Protein AF-A0AAD6N5I2-F1 (afdb_monomer)

Organism: Penicillium canescens (NCBI:txid5083)

Mean predicted aligned error: 3.68 Å

Solvent-accessible surface area (backbone atoms only — not comparable to full-atom values): 4328 Å² total; per-residue (Å²): 97,76,56,96,92,37,84,46,92,74,84,70,84,57,68,68,56,84,66,35,75,48,81,88,46,79,76,63,85,58,47,53,61,85,85,60,50,52,38,50,76,64,54,61,53,53,28,49,51,38,52,37,37,75,73,63,51,74,92,66,72,76,85,35,75,137

Sequence (66 aa):
MIDNGRAIIIDFGSCRKLGESLEDVGRTYEWYDEKVKHSFFENDLAALEEIRVWLGYGEETFQFVE

Radius of gyration: 13.06 Å; Cα contacts (8 Å, |Δi|>4): 61; chains: 1; bounding box: 27×29×31 Å

Secondary structure (DSSP, 8-state):
-EETTEE----GGG---TT-B-TTS---TTSS-TT--B--HHHHHHHHHHHHHHTT-SSPPPS---

pLDDT: mean 92.16, std 5.8, range [61.5, 98.0]

Structure (mmCIF, N/CA/C/O backbone):
data_AF-A0A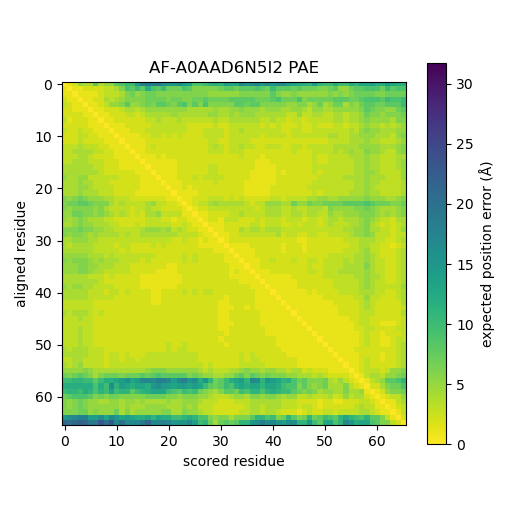AD6N5I2-F1
#
_entry.id   AF-A0AAD6N5I2-F1
#
loop_
_atom_site.group_PDB
_atom_site.id
_atom_site.type_symbol
_atom_site.label_atom_id
_atom_site.label_alt_id
_atom_site.label_comp_id
_atom_site.label_asym_id
_atom_site.label_entity_id
_atom_site.label_seq_id
_atom_site.pdbx_PDB_ins_code
_atom_site.Cartn_x
_atom_site.Cartn_y
_atom_site.Cartn_z
_atom_site.occupancy
_atom_sit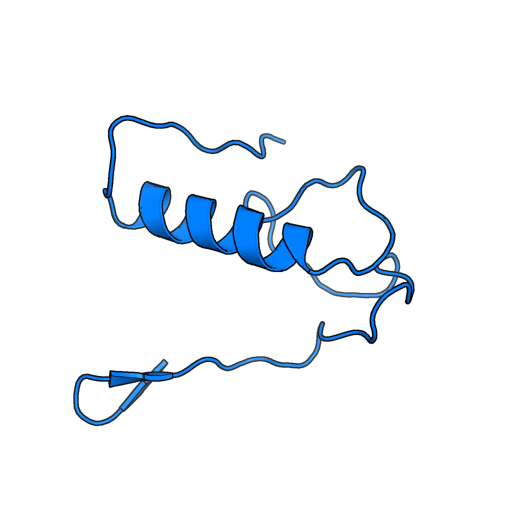e.B_iso_or_equiv
_atom_site.auth_seq_id
_atom_site.auth_comp_id
_atom_site.auth_asym_id
_atom_site.auth_atom_id
_atom_site.pdbx_PDB_model_num
ATOM 1 N N . MET A 1 1 ? -9.481 -4.557 7.148 1.00 76.44 1 MET A N 1
ATOM 2 C CA . MET A 1 1 ? -10.469 -5.411 7.854 1.00 76.44 1 MET A CA 1
ATOM 3 C C . MET A 1 1 ? -10.318 -5.179 9.351 1.00 76.44 1 MET A C 1
ATOM 5 O O . MET A 1 1 ? -9.200 -4.930 9.785 1.00 76.44 1 MET A O 1
ATOM 9 N N . ILE A 1 2 ? -11.406 -5.203 10.123 1.00 88.56 2 ILE A N 1
ATOM 10 C CA . ILE A 1 2 ? -11.351 -5.064 11.587 1.00 88.56 2 ILE A CA 1
ATOM 11 C C . ILE A 1 2 ? -11.854 -6.371 12.194 1.00 88.56 2 ILE A C 1
ATOM 13 O O . ILE A 1 2 ? -12.935 -6.826 11.831 1.00 88.56 2 ILE A O 1
ATOM 17 N N . ASP A 1 3 ? -11.084 -6.949 13.111 1.00 94.19 3 ASP A N 1
ATOM 18 C CA . ASP A 1 3 ? -11.505 -8.087 13.932 1.00 94.19 3 ASP A CA 1
ATOM 19 C C . ASP A 1 3 ? -11.311 -7.737 15.406 1.00 94.19 3 ASP A C 1
ATOM 21 O O . ASP A 1 3 ? -10.243 -7.275 15.805 1.00 94.19 3 ASP A O 1
ATOM 25 N N . ASN A 1 4 ? -12.354 -7.915 16.218 1.00 94.31 4 ASN A N 1
ATOM 26 C CA . ASN A 1 4 ? -12.325 -7.632 17.658 1.00 94.31 4 ASN A CA 1
ATOM 27 C C . ASN A 1 4 ? -11.738 -6.249 18.021 1.00 94.31 4 ASN A C 1
ATOM 29 O O . ASN A 1 4 ? -10.972 -6.106 18.975 1.00 94.31 4 ASN A O 1
ATOM 33 N N . GLY A 1 5 ? -12.071 -5.221 17.231 1.00 94.12 5 GLY A N 1
ATOM 34 C CA . GLY A 1 5 ? -11.585 -3.850 17.430 1.00 94.12 5 GLY A CA 1
ATOM 35 C C . GLY A 1 5 ? -10.113 -3.629 17.063 1.00 94.12 5 GLY A C 1
ATOM 36 O O . GLY A 1 5 ? -9.571 -2.567 17.357 1.00 94.12 5 GLY A O 1
ATOM 37 N N . ARG A 1 6 ? -9.455 -4.602 16.423 1.00 94.25 6 ARG A N 1
ATOM 38 C CA . ARG A 1 6 ? -8.077 -4.490 15.934 1.00 94.25 6 ARG A CA 1
ATOM 39 C C . ARG A 1 6 ? -8.051 -4.421 14.416 1.00 94.25 6 ARG A C 1
ATOM 41 O O . ARG A 1 6 ? -8.739 -5.183 13.736 1.00 94.25 6 ARG A O 1
ATOM 48 N N . ALA A 1 7 ? -7.234 -3.514 13.891 1.00 91.31 7 ALA A N 1
ATOM 49 C CA . ALA A 1 7 ? -6.946 -3.470 12.468 1.00 91.31 7 ALA A CA 1
ATOM 50 C C . ALA A 1 7 ? -6.127 -4.705 12.067 1.00 91.31 7 ALA A C 1
ATOM 52 O O . ALA A 1 7 ? -5.155 -5.060 12.735 1.00 91.31 7 ALA A O 1
ATOM 53 N N . ILE A 1 8 ? -6.532 -5.345 10.972 1.00 95.19 8 ILE A N 1
ATOM 54 C CA . ILE A 1 8 ? -5.818 -6.459 10.349 1.00 95.19 8 ILE A CA 1
ATOM 55 C C . ILE A 1 8 ? -5.378 -6.031 8.949 1.00 95.19 8 ILE A C 1
ATOM 57 O O . ILE A 1 8 ? -6.200 -5.549 8.159 1.00 95.19 8 ILE A O 1
ATOM 61 N N . ILE A 1 9 ? -4.093 -6.252 8.658 1.00 93.25 9 ILE A N 1
ATOM 62 C CA . ILE A 1 9 ? -3.502 -6.118 7.322 1.00 93.25 9 ILE A CA 1
ATOM 63 C C . ILE A 1 9 ? -3.954 -7.309 6.474 1.00 93.25 9 ILE A C 1
ATOM 65 O O . ILE A 1 9 ? -3.838 -8.461 6.895 1.00 93.25 9 ILE A O 1
ATOM 69 N N . ILE A 1 10 ? -4.499 -7.023 5.296 1.00 94.88 10 ILE A N 1
ATOM 70 C CA . ILE A 1 10 ? -5.049 -8.002 4.354 1.00 94.88 10 ILE A CA 1
ATOM 71 C C . ILE A 1 10 ? -4.544 -7.698 2.939 1.00 94.88 10 ILE A C 1
ATOM 73 O O . ILE A 1 10 ? -3.850 -6.709 2.743 1.00 94.88 10 ILE A O 1
ATOM 77 N N . ASP A 1 11 ? -4.949 -8.529 1.974 1.00 92.94 11 ASP A N 1
ATOM 78 C CA . ASP A 1 11 ? -4.683 -8.342 0.541 1.00 92.94 11 ASP A CA 1
ATOM 79 C C . ASP A 1 11 ? -3.188 -8.335 0.166 1.00 92.94 11 ASP A C 1
ATOM 81 O O . ASP A 1 11 ? -2.631 -7.376 -0.355 1.00 92.94 11 ASP A O 1
ATOM 85 N N . PHE A 1 12 ? -2.520 -9.462 0.429 1.00 94.25 12 PHE A N 1
ATOM 86 C CA . PHE A 1 12 ? -1.084 -9.656 0.180 1.00 94.25 12 PHE A CA 1
ATOM 87 C C . PHE A 1 12 ? -0.739 -9.962 -1.295 1.00 94.25 12 PHE A C 1
ATOM 89 O O . PHE A 1 12 ? 0.366 -10.421 -1.588 1.00 94.25 12 PHE A O 1
ATOM 96 N N . GLY A 1 13 ? -1.667 -9.766 -2.240 1.00 93.62 13 GLY A N 1
ATOM 97 C CA . GLY A 1 13 ? -1.477 -10.142 -3.650 1.00 93.62 13 GLY A CA 1
ATOM 98 C C . GLY A 1 13 ? -0.381 -9.345 -4.371 1.00 93.62 13 GLY A C 1
ATOM 99 O O . GLY A 1 13 ? 0.266 -9.858 -5.287 1.00 93.62 13 GLY A O 1
ATOM 100 N N . SER A 1 14 ? -0.138 -8.110 -3.931 1.00 94.06 14 SER A N 1
ATOM 101 C CA . SER A 1 14 ? 0.895 -7.214 -4.461 1.00 94.06 14 SER A CA 1
ATOM 102 C C . SER A 1 14 ? 2.231 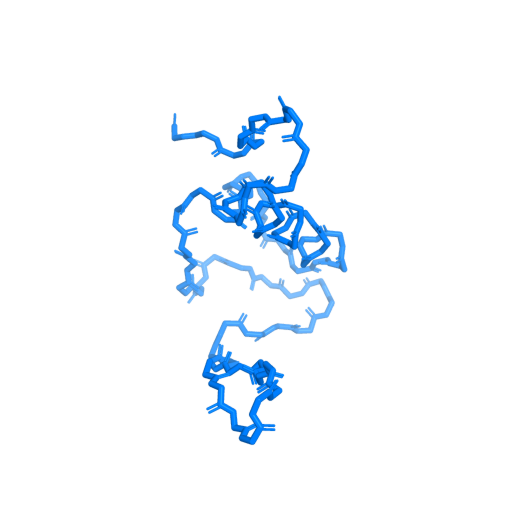-7.309 -3.718 1.00 94.06 14 SER A C 1
ATOM 104 O O . SER A 1 14 ? 3.193 -6.661 -4.128 1.00 94.06 14 SER A O 1
ATOM 106 N N . CYS A 1 15 ? 2.337 -8.125 -2.661 1.00 95.12 15 CYS A N 1
ATOM 107 C CA . CYS A 1 15 ? 3.589 -8.270 -1.926 1.00 95.12 15 CYS A CA 1
ATOM 108 C C . CYS A 1 15 ? 4.699 -8.829 -2.822 1.00 95.12 15 CYS A C 1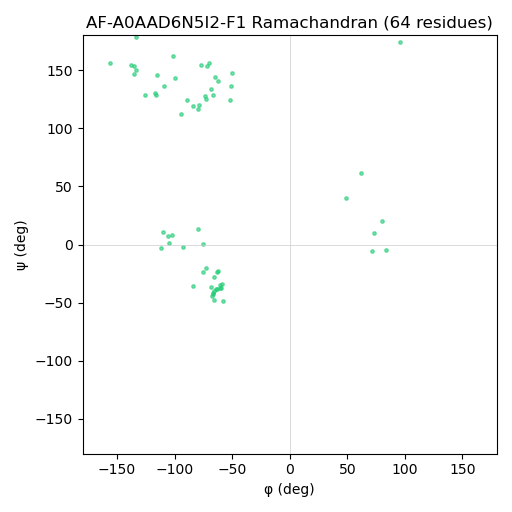
ATOM 110 O O . CYS A 1 15 ? 4.493 -9.729 -3.647 1.00 95.12 15 CYS A O 1
ATOM 112 N N . ARG A 1 16 ? 5.899 -8.290 -2.629 1.00 96.62 16 ARG A N 1
ATOM 113 C CA . ARG A 1 16 ? 7.112 -8.633 -3.368 1.00 96.62 16 ARG A CA 1
ATOM 114 C C . ARG A 1 16 ? 8.286 -8.728 -2.406 1.00 96.62 16 ARG A C 1
ATOM 116 O O . ARG A 1 16 ? 8.261 -8.139 -1.326 1.00 96.62 16 ARG A O 1
ATOM 123 N N . LYS A 1 17 ? 9.304 -9.509 -2.766 1.00 97.31 17 LYS A N 1
ATOM 124 C CA . LYS A 1 17 ? 10.567 -9.493 -2.017 1.00 97.31 17 LYS A CA 1
ATOM 125 C C . LYS A 1 17 ? 11.278 -8.168 -2.259 1.00 97.31 17 LYS A C 1
ATOM 127 O O . LYS A 1 17 ? 11.119 -7.552 -3.309 1.00 97.31 17 LYS A O 1
ATOM 132 N N . LEU A 1 18 ? 12.134 -7.784 -1.317 1.00 97.44 18 LEU A N 1
ATOM 133 C CA . LEU A 1 18 ? 12.988 -6.610 -1.462 1.00 97.44 18 LEU A CA 1
ATOM 134 C C . LEU A 1 18 ? 13.765 -6.660 -2.790 1.00 97.44 18 LEU A C 1
ATOM 136 O O . LEU A 1 18 ? 14.471 -7.632 -3.064 1.00 97.44 18 LEU A O 1
ATOM 140 N N . GLY A 1 19 ? 13.627 -5.610 -3.597 1.00 97.81 19 GLY A N 1
ATOM 141 C CA . GLY A 1 19 ? 14.249 -5.464 -4.911 1.00 97.81 19 GLY A CA 1
ATOM 142 C C . GLY A 1 19 ? 13.505 -6.122 -6.080 1.00 97.81 19 GLY A C 1
ATOM 143 O O . GLY A 1 19 ? 13.934 -5.944 -7.217 1.00 97.81 19 GLY A O 1
ATOM 144 N N . GLU A 1 20 ? 12.413 -6.862 -5.860 1.00 98.00 20 GLU A N 1
ATOM 145 C CA . GLU A 1 20 ? 11.600 -7.405 -6.960 1.00 98.00 20 GLU A CA 1
ATOM 146 C C . GLU A 1 20 ? 10.804 -6.302 -7.677 1.00 98.00 20 GLU A C 1
ATOM 148 O O . GLU A 1 20 ? 10.492 -5.258 -7.099 1.00 98.00 20 GLU A O 1
ATOM 153 N N . SER A 1 21 ? 10.483 -6.542 -8.953 1.00 96.88 21 SER A N 1
ATOM 154 C CA . SER A 1 21 ? 9.743 -5.600 -9.801 1.00 96.88 21 SER A CA 1
ATOM 155 C C . SER A 1 21 ? 8.312 -5.370 -9.304 1.00 96.88 21 SER A C 1
ATOM 157 O O . SER A 1 21 ? 7.649 -6.292 -8.825 1.00 96.88 21 SER A O 1
ATOM 159 N N . LEU A 1 22 ? 7.842 -4.130 -9.465 1.00 96.12 22 LEU A N 1
ATOM 160 C CA . LEU A 1 22 ? 6.476 -3.680 -9.183 1.00 96.12 22 LEU A CA 1
ATOM 161 C C . LEU A 1 22 ? 5.681 -3.336 -10.458 1.00 96.12 22 LEU A C 1
ATOM 163 O O . LEU A 1 22 ? 4.623 -2.715 -10.381 1.00 96.12 22 LEU A O 1
ATOM 167 N N . GLU A 1 23 ? 6.187 -3.673 -11.643 1.00 93.25 23 GLU A N 1
ATOM 168 C CA . GLU A 1 23 ? 5.518 -3.321 -12.905 1.00 93.25 23 GLU A CA 1
ATOM 169 C C . GLU A 1 23 ? 4.289 -4.189 -13.206 1.00 93.25 23 GLU A C 1
ATOM 171 O O . GLU A 1 23 ? 3.397 -3.751 -13.928 1.00 93.25 23 GLU A O 1
ATOM 176 N N . ASP A 1 24 ? 4.222 -5.397 -12.642 1.00 91.75 24 ASP A N 1
ATOM 177 C CA . ASP A 1 24 ? 3.164 -6.382 -12.891 1.00 91.75 24 ASP A CA 1
ATOM 178 C C . ASP A 1 24 ? 2.159 -6.528 -11.734 1.00 91.75 24 ASP A C 1
ATOM 180 O O . ASP A 1 24 ? 1.302 -7.415 -11.758 1.00 91.75 24 ASP A O 1
ATOM 184 N N . VAL A 1 25 ? 2.247 -5.665 -10.716 1.00 92.75 25 VAL A N 1
ATOM 185 C CA . VAL A 1 25 ? 1.348 -5.671 -9.554 1.00 92.75 25 VAL A CA 1
ATOM 186 C C . VAL A 1 25 ? 0.248 -4.628 -9.668 1.00 92.75 25 VAL A C 1
ATOM 188 O O . VAL A 1 25 ? 0.474 -3.495 -10.093 1.00 92.75 25 VAL A O 1
ATOM 191 N N . GLY A 1 26 ? -0.942 -4.991 -9.189 1.00 90.38 26 GLY A N 1
ATOM 192 C CA . GLY A 1 26 ? -1.984 -4.016 -8.887 1.00 90.38 26 GLY A CA 1
ATOM 193 C C . GLY A 1 26 ? -1.557 -3.126 -7.720 1.00 90.38 26 GLY A C 1
ATOM 194 O O . GLY A 1 26 ? -1.140 -3.630 -6.675 1.00 90.38 26 GLY A O 1
ATOM 195 N N . ARG A 1 27 ? -1.655 -1.808 -7.907 1.00 92.12 27 ARG A N 1
ATOM 196 C CA . ARG A 1 27 ? -1.402 -0.781 -6.887 1.00 92.12 27 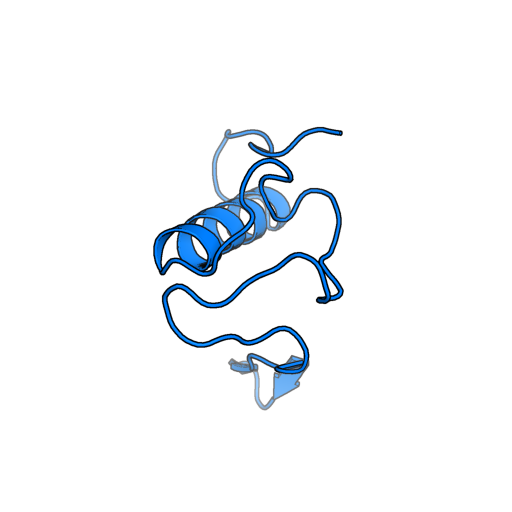ARG A CA 1
ATOM 197 C C . ARG A 1 27 ? -2.514 0.259 -6.947 1.00 92.12 27 ARG A C 1
ATOM 199 O O . ARG A 1 27 ? -3.050 0.525 -8.020 1.00 92.12 27 ARG A O 1
ATOM 206 N N . THR A 1 28 ? -2.872 0.818 -5.799 1.00 90.94 28 THR A N 1
ATOM 207 C CA . THR A 1 28 ? -3.949 1.808 -5.694 1.00 90.94 28 THR A CA 1
ATOM 208 C C . THR A 1 28 ? -3.376 3.206 -5.903 1.00 90.94 28 THR A C 1
ATOM 210 O O . THR A 1 28 ? -2.452 3.579 -5.188 1.00 90.94 28 THR A O 1
ATOM 213 N N . TYR A 1 29 ? -3.911 3.972 -6.859 1.00 88.31 29 TYR A N 1
ATOM 214 C CA . TYR A 1 29 ? -3.530 5.375 -7.092 1.00 88.31 29 TYR A CA 1
ATOM 215 C C . TYR A 1 29 ? -3.572 6.201 -5.802 1.00 88.31 29 TYR A C 1
ATOM 217 O O . TYR A 1 29 ? -4.397 5.914 -4.942 1.00 88.31 29 TYR A O 1
ATOM 225 N N . GLU A 1 30 ? -2.690 7.198 -5.678 1.00 87.62 30 GLU A N 1
ATOM 226 C CA . GLU A 1 30 ? -2.507 8.057 -4.485 1.00 87.62 30 GLU A CA 1
ATOM 227 C C . GLU A 1 30 ? -1.857 7.369 -3.265 1.00 87.62 30 GLU A C 1
ATOM 229 O O . GLU A 1 30 ? -1.510 8.035 -2.297 1.00 87.62 30 GLU A O 1
ATOM 234 N N . TRP A 1 31 ? -1.611 6.053 -3.309 1.00 92.38 31 TRP A N 1
ATOM 235 C CA . TRP A 1 31 ? -0.965 5.305 -2.213 1.00 92.38 31 TRP A CA 1
ATOM 236 C C . TRP A 1 31 ? 0.493 4.922 -2.491 1.00 92.38 31 TRP A C 1
ATOM 238 O O . TRP A 1 31 ? 1.115 4.229 -1.687 1.00 92.38 31 TRP A O 1
ATOM 248 N N . TYR A 1 32 ? 1.039 5.311 -3.645 1.00 93.50 32 TYR A N 1
ATOM 249 C CA . TYR A 1 32 ? 2.412 4.993 -4.037 1.00 93.50 32 TYR A CA 1
ATOM 250 C C . TYR A 1 32 ? 2.974 5.995 -5.056 1.00 93.50 32 TYR A C 1
ATOM 252 O O . TYR A 1 32 ? 2.228 6.593 -5.828 1.00 93.50 32 TYR A O 1
ATOM 260 N N . ASP A 1 33 ? 4.304 6.108 -5.121 1.00 93.06 33 ASP A N 1
ATOM 261 C CA . ASP A 1 33 ? 4.999 6.833 -6.192 1.00 93.06 33 ASP A CA 1
ATOM 262 C C . ASP A 1 33 ? 5.095 5.967 -7.458 1.00 93.06 33 ASP A C 1
ATOM 264 O O . ASP A 1 33 ? 5.774 4.933 -7.484 1.00 93.06 33 ASP A O 1
ATOM 268 N N . GLU A 1 34 ? 4.467 6.412 -8.546 1.00 91.50 34 GLU A N 1
ATOM 269 C CA . GLU A 1 34 ? 4.482 5.703 -9.827 1.00 91.50 34 GLU A CA 1
ATOM 270 C C . GLU A 1 34 ? 5.871 5.552 -10.449 1.00 91.50 34 GLU A C 1
ATOM 272 O O . GLU A 1 34 ? 6.103 4.639 -11.256 1.00 91.50 34 GLU A O 1
ATOM 277 N N . LYS A 1 35 ? 6.818 6.416 -10.072 1.00 91.94 35 LYS A N 1
ATOM 278 C CA . LYS A 1 35 ? 8.210 6.351 -10.529 1.00 91.94 35 LYS A CA 1
ATOM 279 C C . LYS A 1 35 ? 8.961 5.192 -9.883 1.00 91.94 35 LYS A C 1
ATOM 281 O O . LYS A 1 35 ? 9.959 4.735 -10.443 1.00 91.94 35 LYS A O 1
ATOM 286 N N . VAL A 1 36 ? 8.477 4.668 -8.757 1.00 93.50 36 VAL A N 1
ATOM 287 C CA . VAL A 1 36 ? 9.063 3.499 -8.103 1.00 93.50 36 VAL A CA 1
ATOM 288 C C . VAL A 1 36 ? 8.634 2.224 -8.827 1.00 93.50 36 VAL A C 1
ATOM 290 O O . VAL A 1 36 ? 7.448 1.891 -8.933 1.00 93.50 36 VAL A O 1
ATOM 293 N N . LYS A 1 37 ? 9.636 1.489 -9.318 1.00 96.06 37 LYS A N 1
ATOM 294 C CA . LYS A 1 37 ? 9.464 0.242 -10.083 1.00 96.06 37 LYS A CA 1
ATOM 295 C C . LYS A 1 37 ? 9.950 -1.015 -9.362 1.00 96.06 37 LYS A C 1
ATOM 297 O O . LYS A 1 37 ? 9.786 -2.104 -9.896 1.00 96.06 37 LYS A O 1
ATOM 302 N N . HIS A 1 38 ? 10.529 -0.883 -8.171 1.00 97.62 38 HIS A N 1
ATOM 303 C CA . HIS A 1 38 ? 11.048 -2.009 -7.393 1.00 97.62 38 HIS A CA 1
ATOM 304 C C . HIS A 1 38 ? 10.598 -1.900 -5.942 1.00 97.62 38 HIS A C 1
ATOM 306 O O . HIS A 1 38 ? 10.418 -0.792 -5.445 1.00 97.62 38 HIS A O 1
ATOM 312 N N . SER A 1 39 ? 10.434 -3.043 -5.283 1.00 97.44 39 SER A N 1
ATOM 313 C CA . SER A 1 39 ? 10.028 -3.111 -3.881 1.00 97.44 39 SER A CA 1
ATOM 314 C C . SER A 1 39 ? 11.155 -2.679 -2.945 1.00 97.44 39 SER A C 1
ATOM 316 O O . SER A 1 39 ? 12.247 -3.253 -2.962 1.00 97.44 39 SER A O 1
ATOM 318 N N . PHE A 1 40 ? 10.855 -1.707 -2.091 1.00 97.06 40 PHE A N 1
ATOM 319 C CA . PHE A 1 40 ? 11.692 -1.232 -0.996 1.00 97.06 40 PHE A CA 1
ATOM 320 C C . PHE A 1 40 ? 10.860 -1.051 0.276 1.00 97.06 40 PHE A C 1
ATOM 322 O O . PHE A 1 40 ? 9.661 -0.786 0.200 1.00 97.06 40 PHE A O 1
ATOM 329 N N . PHE A 1 41 ? 11.493 -1.153 1.449 1.00 96.69 41 PHE A N 1
ATOM 330 C CA . PHE A 1 41 ? 10.810 -0.953 2.736 1.00 96.69 41 PHE A CA 1
ATOM 331 C C . PHE A 1 41 ? 10.182 0.443 2.839 1.00 96.69 41 PHE A C 1
ATOM 333 O O . PHE A 1 41 ? 9.113 0.622 3.416 1.00 96.69 41 PHE A O 1
ATOM 340 N N . GLU A 1 42 ? 10.837 1.434 2.242 1.00 97.19 42 GLU A N 1
ATOM 341 C CA . GLU A 1 42 ? 10.411 2.827 2.214 1.00 97.19 42 GLU A CA 1
ATOM 342 C C . GLU A 1 42 ? 9.082 3.016 1.473 1.00 97.19 42 GLU A C 1
ATOM 344 O O . GLU A 1 42 ? 8.369 3.976 1.751 1.00 97.19 42 GLU A O 1
ATOM 349 N N . ASN A 1 43 ? 8.716 2.106 0.563 1.00 95.12 43 ASN A N 1
ATOM 350 C CA . ASN A 1 43 ? 7.445 2.189 -0.155 1.00 95.12 43 ASN A CA 1
ATOM 351 C C . ASN A 1 43 ? 6.262 1.976 0.791 1.00 95.12 43 ASN A C 1
ATOM 353 O O . ASN A 1 43 ? 5.312 2.754 0.759 1.00 95.12 43 ASN A O 1
ATOM 357 N N . ASP A 1 44 ? 6.358 0.978 1.671 1.00 95.38 44 ASP A N 1
ATOM 358 C CA . ASP A 1 44 ? 5.315 0.678 2.654 1.00 95.38 44 ASP A CA 1
ATOM 359 C C . ASP A 1 44 ? 5.207 1.785 3.710 1.00 95.38 44 ASP A C 1
ATOM 361 O O . ASP A 1 44 ? 4.109 2.131 4.142 1.00 95.38 44 ASP A O 1
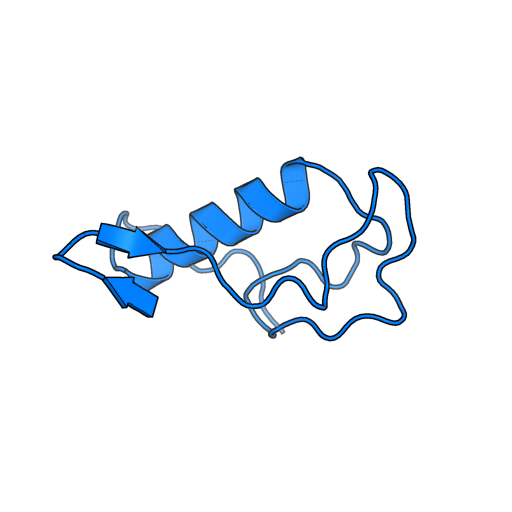ATOM 365 N N . LEU A 1 45 ? 6.342 2.371 4.113 1.00 96.06 45 LEU A N 1
ATOM 366 C CA . LEU A 1 45 ? 6.355 3.494 5.054 1.00 96.06 45 LEU A CA 1
ATOM 367 C C . LEU A 1 45 ? 5.724 4.749 4.449 1.00 96.06 45 LEU A C 1
ATOM 369 O O . LEU A 1 45 ? 4.952 5.419 5.126 1.00 96.06 45 LEU A O 1
ATOM 373 N N . ALA A 1 46 ? 6.004 5.052 3.181 1.00 95.25 46 ALA A N 1
ATOM 374 C CA . ALA A 1 46 ? 5.390 6.196 2.521 1.00 95.25 46 ALA A CA 1
ATOM 375 C C . ALA A 1 46 ? 3.877 5.995 2.338 1.00 95.25 46 ALA A C 1
ATOM 377 O O . ALA A 1 46 ? 3.102 6.887 2.669 1.00 95.25 46 ALA A O 1
ATOM 378 N N . ALA A 1 47 ? 3.445 4.795 1.934 1.00 94.88 47 ALA A N 1
ATOM 379 C CA . ALA A 1 47 ? 2.026 4.447 1.880 1.00 94.88 47 ALA A CA 1
ATOM 380 C C . ALA A 1 47 ? 1.349 4.548 3.261 1.00 94.88 47 ALA A C 1
ATOM 382 O O . ALA A 1 47 ? 0.208 4.993 3.362 1.00 94.88 47 ALA A O 1
ATOM 383 N N . LEU A 1 48 ? 2.042 4.173 4.345 1.00 94.00 48 LEU A N 1
ATOM 384 C CA . LEU A 1 48 ? 1.530 4.334 5.707 1.00 94.00 48 LEU A CA 1
ATOM 385 C C . LEU A 1 48 ? 1.318 5.807 6.07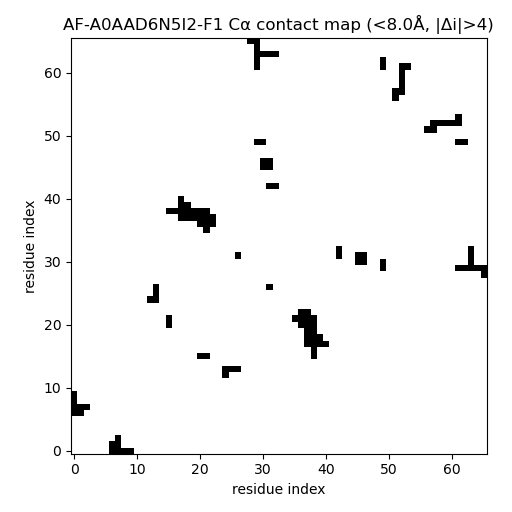5 1.00 94.00 48 LEU A C 1
ATOM 387 O O . LEU A 1 48 ? 0.324 6.118 6.731 1.00 94.00 48 LEU A O 1
ATOM 391 N N . GLU A 1 49 ? 2.203 6.711 5.656 1.00 94.25 49 GLU A N 1
ATOM 392 C CA . GLU A 1 49 ? 1.995 8.147 5.866 1.00 94.25 49 GLU A CA 1
ATOM 393 C C . GLU A 1 49 ? 0.766 8.657 5.099 1.00 94.25 49 GLU A C 1
ATOM 395 O O . GLU A 1 49 ? -0.041 9.379 5.683 1.00 94.25 49 GLU A O 1
ATOM 400 N N . GLU A 1 50 ? 0.515 8.178 3.876 1.00 94.12 50 GLU A N 1
ATOM 401 C CA . GLU A 1 50 ? -0.745 8.477 3.172 1.00 94.12 50 GLU A CA 1
ATOM 402 C C . GLU A 1 50 ? -1.973 7.973 3.952 1.00 94.12 50 GLU A C 1
ATOM 404 O O . GLU A 1 50 ? -3.005 8.646 3.999 1.00 94.12 50 GLU A O 1
ATOM 409 N N . ILE A 1 51 ? -1.868 6.828 4.652 1.00 92.62 51 ILE A N 1
ATOM 410 C CA . ILE A 1 51 ? -2.985 6.290 5.466 1.00 92.62 51 ILE A CA 1
ATOM 411 C C . ILE A 1 51 ? -3.257 7.241 6.624 1.00 92.62 51 ILE A C 1
ATOM 413 O O . ILE A 1 51 ? -4.413 7.482 6.977 1.00 92.62 51 ILE A O 1
ATOM 417 N N . ARG A 1 52 ? -2.199 7.788 7.223 1.00 93.19 52 ARG A N 1
ATOM 418 C CA . ARG A 1 52 ? -2.305 8.731 8.336 1.00 93.19 52 ARG A CA 1
ATOM 419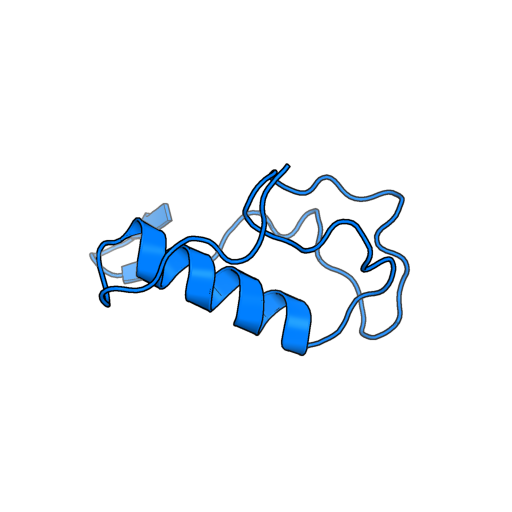 C C . ARG A 1 52 ? -2.964 10.028 7.880 1.00 93.19 52 ARG A C 1
ATOM 421 O O . ARG A 1 52 ? -3.936 10.432 8.519 1.00 93.19 52 ARG A O 1
ATOM 428 N N . VAL A 1 53 ? -2.520 10.599 6.760 1.00 92.94 53 VAL A N 1
ATOM 429 C CA . VAL A 1 53 ? -3.129 11.796 6.158 1.00 92.94 53 VAL A CA 1
ATOM 430 C C . VAL A 1 53 ? -4.606 11.553 5.841 1.00 92.94 53 VAL A C 1
ATOM 432 O O . VAL A 1 53 ? -5.464 12.328 6.263 1.00 92.94 53 VAL A O 1
ATOM 435 N N . TRP A 1 54 ? -4.938 10.433 5.192 1.00 92.31 54 TRP A N 1
ATOM 436 C CA . TRP A 1 54 ? -6.321 10.077 4.857 1.00 92.31 54 TRP A CA 1
ATOM 437 C C . TRP A 1 54 ? -7.227 9.926 6.089 1.00 92.31 54 TRP A C 1
ATOM 439 O O . TRP A 1 54 ? -8.390 10.331 6.071 1.00 92.31 54 TRP A O 1
ATOM 449 N N . LEU A 1 55 ? -6.696 9.384 7.188 1.00 92.81 55 LEU A N 1
ATOM 450 C CA . LEU A 1 55 ? -7.400 9.275 8.470 1.00 92.81 55 LEU A CA 1
ATOM 451 C C . LEU A 1 55 ? -7.491 10.612 9.236 1.00 92.81 55 LEU A C 1
ATOM 453 O O . LEU A 1 55 ? -8.067 10.644 10.326 1.00 92.81 55 LEU A O 1
ATOM 457 N N . GLY A 1 56 ? -6.949 11.706 8.689 1.00 92.94 56 GLY A N 1
ATOM 458 C CA . GLY A 1 56 ? -6.967 13.037 9.296 1.00 92.94 56 GLY A CA 1
ATOM 459 C C . GLY A 1 56 ? -5.908 13.240 10.380 1.00 92.94 56 GLY A C 1
ATOM 460 O O . GLY A 1 56 ? -6.061 14.115 11.234 1.00 92.94 56 GLY A O 1
ATOM 461 N N . TYR A 1 57 ? -4.850 12.425 10.391 1.00 89.38 57 TYR A N 1
ATOM 462 C CA . TYR A 1 57 ? -3.688 12.672 11.237 1.00 89.38 57 TYR A CA 1
ATOM 463 C C . TYR A 1 57 ? -2.737 13.647 10.536 1.00 89.38 57 TYR A C 1
ATOM 465 O O . TYR A 1 57 ? -2.184 13.320 9.494 1.00 89.38 57 TYR A O 1
ATOM 473 N N . GLY A 1 58 ? -2.498 14.802 11.161 1.00 80.88 58 GLY A N 1
ATOM 474 C CA . GLY A 1 58 ? -1.578 15.829 10.657 1.00 80.88 58 GLY A CA 1
ATOM 475 C C . GLY A 1 58 ? -2.269 16.936 9.851 1.00 80.88 58 GLY A C 1
ATOM 476 O O . GLY A 1 58 ? -3.471 16.889 9.610 1.00 80.88 58 GLY A O 1
ATOM 477 N N . GLU A 1 59 ? -1.497 17.958 9.475 1.00 80.19 59 GLU A N 1
ATOM 478 C CA . GLU A 1 59 ? -1.916 19.040 8.558 1.00 80.19 59 GLU A CA 1
ATOM 479 C C . GLU A 1 59 ? -1.349 18.836 7.138 1.00 80.19 59 GLU A C 1
ATOM 481 O O . GLU A 1 59 ? -1.415 19.722 6.287 1.00 80.19 59 GLU A O 1
ATOM 486 N N . GLU A 1 60 ? -0.739 17.677 6.899 1.00 85.69 60 GLU A N 1
ATOM 487 C CA . GLU A 1 60 ? -0.055 17.329 5.659 1.00 85.69 60 GLU A CA 1
ATOM 488 C C . GLU A 1 60 ? -1.062 16.966 4.560 1.00 85.69 60 GLU A C 1
ATOM 490 O O . GLU A 1 60 ? -2.190 16.546 4.821 1.00 85.69 60 GLU A O 1
ATOM 495 N N . THR A 1 61 ? -0.650 17.145 3.308 1.00 88.81 61 THR A N 1
ATOM 496 C CA . THR A 1 61 ? -1.403 16.713 2.126 1.00 88.81 61 THR A CA 1
ATOM 497 C C . THR A 1 61 ? -0.809 15.426 1.568 1.00 88.81 61 THR A C 1
A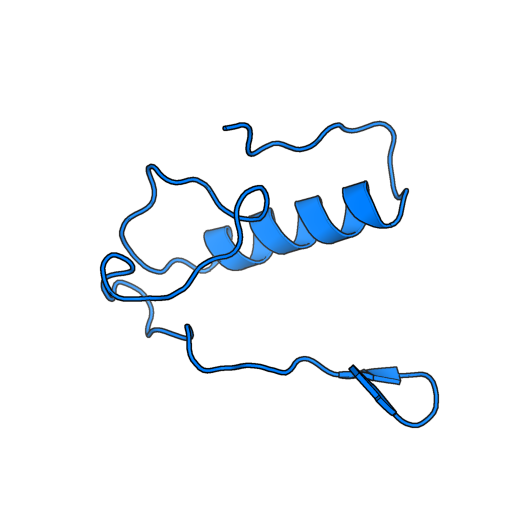TOM 499 O O . THR A 1 61 ? 0.357 15.134 1.838 1.00 88.81 61 THR A O 1
ATOM 502 N N . PHE A 1 62 ? -1.575 14.705 0.741 1.00 89.75 62 PHE A N 1
ATOM 503 C CA . PHE A 1 62 ? -1.068 13.531 0.028 1.00 89.75 62 PHE A CA 1
ATOM 504 C C . PHE A 1 62 ? 0.237 13.851 -0.717 1.00 89.75 62 PHE A C 1
ATOM 506 O O . PHE A 1 62 ? 0.366 14.918 -1.328 1.00 89.75 62 PHE A O 1
ATOM 513 N N . GLN A 1 63 ? 1.212 12.948 -0.631 1.00 90.44 63 GLN A N 1
ATOM 514 C CA . GLN A 1 63 ? 2.527 13.083 -1.265 1.00 90.44 63 GLN A CA 1
ATOM 515 C C . GLN A 1 63 ? 2.469 12.625 -2.722 1.00 90.44 63 GLN A C 1
ATOM 517 O O . GLN A 1 63 ? 3.143 13.195 -3.585 1.00 90.44 63 GLN A O 1
ATOM 522 N N . PHE A 1 64 ? 1.664 11.600 -2.995 1.00 89.94 64 PHE A N 1
ATOM 523 C CA . PHE A 1 64 ? 1.474 11.052 -4.329 1.00 89.94 64 PHE A CA 1
ATOM 524 C C . PHE A 1 64 ? 0.252 11.682 -4.993 1.00 89.94 64 PHE A C 1
ATOM 526 O O . PHE A 1 64 ? -0.885 11.466 -4.584 1.00 89.94 64 PHE A O 1
ATOM 533 N N . VAL A 1 65 ? 0.509 12.469 -6.033 1.00 78.56 65 VAL A N 1
ATOM 534 C CA . VAL A 1 65 ? -0.512 13.089 -6.882 1.00 78.56 65 VAL A CA 1
ATOM 535 C C . VAL A 1 65 ? -0.409 12.520 -8.294 1.00 78.56 65 VAL A C 1
ATOM 537 O O . VAL A 1 65 ? 0.694 12.188 -8.739 1.00 78.56 65 VAL A O 1
ATOM 540 N N . GLU A 1 66 ? -1.557 12.391 -8.958 1.00 61.50 66 GLU A N 1
ATOM 541 C CA . GLU A 1 66 ? -1.688 11.912 -10.345 1.00 61.50 66 GLU A CA 1
ATOM 542 C C . GLU A 1 66 ? -1.009 12.846 -11.368 1.00 61.50 66 GLU A C 1
ATOM 544 O O . GLU A 1 66 ? -1.071 14.090 -11.195 1.00 61.50 66 GLU A O 1
#

Foldseek 3Di:
DDDPNDDDDDDCQQDDPFFDFNPPDDDDALQADPVDGGDDPVSVVLSVVSVCVVVVNDPDDRPGDD